Protein AF-A0A2V6ML72-F1 (afdb_monomer_lite)

Secondary structure (DSSP, 8-state):
-HHHHHHHHHHHH-TT-EEEETTTEEEEHHHHHHHHHHHHHHHHHHS-HHHHHHHHHHHHHHHHHHHHHHHHHHHHHHHHHHHHHHHHHHHHHHHHS-S-B-TTT--BTTT-TT--EEE-TTS-EEEGGGPPPPP-----------

Sequence (146 aa):
MLTTSLFFAFARFYPDLVIYFAYILPLKVKWIAWFSAAVLLLQIVVGSMQFRVAAICALANYLIFFGPAIIHDAHHRREVTTRRRRFEMQTREAEAEALHRCAICGATEVTDPNLEFRVARNGEEYCLPHLPKPQAAGTASSKSSG

Structure (mmCIF, N/CA/C/O backbone):
data_AF-A0A2V6ML72-F1
#
_entry.id   AF-A0A2V6ML72-F1
#
loop_
_atom_site.group_PDB
_atom_site.id
_atom_site.type_symbol
_atom_site.label_atom_id
_atom_site.label_alt_id
_atom_site.label_comp_id
_atom_site.label_asym_id
_atom_site.label_entity_id
_atom_site.label_seq_id
_atom_site.pdbx_PDB_ins_code
_atom_site.Cartn_x
_atom_site.Cartn_y
_atom_site.Cartn_z
_atom_site.occupancy
_atom_site.B_iso_or_equiv
_atom_site.auth_seq_id
_atom_site.auth_comp_id
_atom_site.auth_asym_id
_atom_site.auth_atom_id
_atom_site.pdbx_PDB_model_num
ATOM 1 N N . MET A 1 1 ? 11.702 7.419 -22.014 1.00 71.00 1 MET A N 1
ATOM 2 C CA . MET A 1 1 ? 11.537 7.300 -20.546 1.00 71.00 1 MET A CA 1
ATOM 3 C C . MET A 1 1 ? 10.473 8.239 -19.971 1.00 71.00 1 MET A C 1
ATOM 5 O O . MET A 1 1 ? 9.856 7.865 -18.984 1.00 71.00 1 MET A O 1
ATOM 9 N N . LEU A 1 2 ? 10.179 9.392 -20.596 1.00 75.00 2 LEU A N 1
ATOM 10 C CA . LEU A 1 2 ? 9.121 10.317 -20.140 1.00 75.00 2 LEU A CA 1
ATOM 11 C C . LEU A 1 2 ? 7.712 9.696 -20.121 1.00 75.00 2 LEU A C 1
ATOM 13 O O . LEU A 1 2 ? 6.960 9.864 -19.164 1.00 75.00 2 LEU A O 1
ATOM 17 N N . THR A 1 3 ? 7.366 8.919 -21.148 1.00 84.56 3 THR A N 1
ATOM 18 C CA . THR A 1 3 ? 6.077 8.211 -21.215 1.00 84.56 3 THR A CA 1
ATOM 19 C C . THR A 1 3 ? 5.924 7.211 -20.069 1.00 84.56 3 THR A C 1
ATOM 21 O O . THR A 1 3 ? 4.853 7.093 -19.488 1.00 84.56 3 THR A O 1
ATOM 24 N N . THR A 1 4 ? 7.013 6.538 -19.691 1.00 86.94 4 THR A N 1
ATOM 25 C CA . THR A 1 4 ? 7.050 5.578 -18.582 1.00 86.94 4 THR A CA 1
ATOM 26 C C . THR A 1 4 ? 6.843 6.269 -17.235 1.00 86.94 4 THR A C 1
ATOM 28 O O . THR A 1 4 ? 6.035 5.808 -16.434 1.00 86.94 4 THR A O 1
ATOM 31 N N . SER A 1 5 ? 7.504 7.409 -16.997 1.00 85.69 5 SER A N 1
ATOM 32 C CA . SER A 1 5 ? 7.280 8.202 -15.780 1.00 85.69 5 SER A CA 1
ATOM 33 C C . SER A 1 5 ? 5.853 8.750 -15.696 1.00 85.69 5 SER A C 1
ATOM 35 O O . SER A 1 5 ? 5.252 8.714 -14.625 1.00 85.69 5 SER A O 1
ATOM 37 N N . LEU A 1 6 ? 5.281 9.201 -16.819 1.00 88.12 6 LEU A N 1
ATOM 38 C CA . LEU A 1 6 ? 3.896 9.675 -16.863 1.00 88.12 6 LEU A CA 1
ATOM 39 C C . LEU A 1 6 ? 2.908 8.535 -16.593 1.00 88.12 6 LEU A C 1
ATOM 41 O O . LEU A 1 6 ? 1.965 8.699 -15.823 1.00 88.12 6 LEU A O 1
ATOM 45 N N . PHE A 1 7 ? 3.152 7.362 -17.178 1.00 91.25 7 PHE A N 1
ATOM 46 C CA . PHE A 1 7 ? 2.342 6.174 -16.942 1.00 91.25 7 PHE A CA 1
ATOM 47 C C . PHE A 1 7 ? 2.365 5.744 -15.469 1.00 91.25 7 PHE A C 1
ATOM 49 O O . PHE A 1 7 ? 1.310 5.475 -14.898 1.00 91.25 7 PHE A O 1
ATOM 56 N N . PHE A 1 8 ? 3.531 5.742 -14.815 1.00 90.81 8 PHE A N 1
ATOM 57 C CA . PHE A 1 8 ? 3.612 5.437 -13.382 1.00 90.81 8 PHE A CA 1
ATOM 58 C C . PHE A 1 8 ? 2.924 6.487 -12.504 1.00 90.81 8 PHE A C 1
ATOM 60 O O . PHE A 1 8 ? 2.338 6.133 -11.479 1.00 90.81 8 PHE A O 1
ATOM 67 N N . ALA A 1 9 ? 2.944 7.763 -12.898 1.00 88.81 9 ALA A N 1
ATOM 68 C CA . ALA A 1 9 ? 2.175 8.807 -12.220 1.00 88.81 9 ALA A CA 1
ATOM 69 C C . ALA A 1 9 ? 0.667 8.570 -12.367 1.00 88.81 9 ALA A C 1
ATOM 71 O O . ALA A 1 9 ? -0.061 8.569 -11.377 1.00 88.81 9 ALA A O 1
ATOM 72 N N . PHE A 1 10 ? 0.201 8.272 -13.578 1.00 90.31 10 PHE A N 1
ATOM 73 C CA . PHE A 1 10 ? -1.194 7.924 -13.829 1.00 90.31 10 PHE A CA 1
ATOM 74 C C . PHE A 1 10 ? -1.643 6.700 -13.016 1.00 90.31 10 PHE A C 1
ATOM 76 O O . PHE A 1 10 ? -2.671 6.743 -12.340 1.00 90.31 10 PHE A O 1
ATOM 83 N N . ALA A 1 11 ? -0.838 5.635 -13.011 1.00 91.62 11 ALA A N 1
ATOM 84 C CA . ALA A 1 11 ? -1.120 4.415 -12.261 1.00 91.62 11 ALA A CA 1
ATOM 85 C C . ALA A 1 11 ? -1.194 4.637 -10.745 1.00 91.62 11 ALA A C 1
ATOM 87 O O . ALA A 1 11 ? -1.890 3.901 -10.047 1.00 91.62 11 ALA A O 1
ATOM 88 N N . ARG A 1 12 ? -0.489 5.652 -10.234 1.00 86.75 12 ARG A N 1
ATOM 89 C CA . ARG A 1 12 ? -0.538 6.039 -8.824 1.00 86.75 12 ARG A CA 1
ATOM 90 C C . ARG A 1 12 ? -1.862 6.708 -8.454 1.00 86.75 12 ARG A C 1
ATOM 92 O O . ARG A 1 12 ? -2.375 6.421 -7.377 1.00 86.75 12 ARG A O 1
ATOM 99 N N . PHE A 1 13 ? -2.399 7.572 -9.314 1.00 89.19 13 PHE A N 1
ATOM 100 C CA . PHE A 1 13 ? -3.675 8.254 -9.065 1.00 89.19 13 PHE A CA 1
ATOM 101 C C . PHE A 1 13 ? -4.886 7.354 -9.317 1.00 89.19 13 PHE A C 1
ATOM 103 O O . PHE A 1 13 ? -5.855 7.414 -8.565 1.00 89.19 13 PHE A O 1
ATOM 110 N N . TYR A 1 14 ? -4.817 6.487 -10.330 1.00 92.06 14 TYR A N 1
ATOM 111 C CA . TYR A 1 14 ? -5.936 5.639 -10.751 1.00 92.06 14 TYR A CA 1
ATOM 112 C C . TYR A 1 14 ? -5.579 4.139 -10.737 1.00 92.06 14 TYR A C 1
ATOM 114 O O . TYR A 1 14 ? -5.682 3.468 -11.766 1.00 92.06 14 TYR A O 1
ATOM 122 N N . PRO A 1 15 ? -5.165 3.565 -9.589 1.00 90.44 15 PRO A N 1
ATOM 123 C CA . PRO A 1 15 ? -4.690 2.179 -9.521 1.00 90.44 15 PRO A CA 1
ATOM 124 C C . PRO A 1 15 ? -5.790 1.139 -9.779 1.00 90.44 15 PRO A C 1
ATOM 126 O O . PRO A 1 15 ? -5.505 0.050 -10.289 1.00 90.44 15 PRO A O 1
ATOM 129 N N . ASP A 1 16 ? -7.034 1.462 -9.422 1.00 92.44 16 ASP A N 1
ATOM 130 C CA . ASP A 1 16 ? -8.189 0.566 -9.536 1.00 92.44 16 ASP A CA 1
ATOM 131 C C . ASP A 1 16 ? -9.015 0.796 -10.809 1.00 92.44 16 ASP A C 1
ATOM 133 O O . ASP A 1 16 ? -10.001 0.092 -11.029 1.00 92.44 16 ASP A O 1
ATOM 137 N N . LEU A 1 17 ? -8.582 1.714 -11.683 1.00 93.25 17 LEU A N 1
ATOM 138 C CA . LEU A 1 17 ? -9.157 1.856 -13.017 1.00 93.25 17 LEU A CA 1
ATOM 139 C C . LEU A 1 17 ? -8.986 0.543 -13.791 1.00 93.25 17 LEU A C 1
ATOM 141 O O . LEU A 1 17 ? -7.899 -0.043 -13.813 1.00 93.25 17 LEU A O 1
ATOM 145 N N . VAL A 1 18 ? -10.066 0.086 -14.424 1.00 92.44 18 VAL A N 1
ATOM 146 C CA . VAL A 1 18 ? -10.095 -1.146 -15.217 1.00 92.44 18 VAL A CA 1
ATOM 147 C C . VAL A 1 18 ? -10.006 -0.789 -16.692 1.00 92.44 18 VAL A C 1
ATOM 149 O O . VAL A 1 18 ? -10.844 -0.057 -17.212 1.00 92.44 18 VAL A O 1
ATOM 152 N N . ILE A 1 19 ? -8.999 -1.336 -17.365 1.00 90.25 19 ILE A N 1
ATOM 153 C CA . ILE A 1 19 ? -8.846 -1.262 -18.814 1.00 90.25 19 ILE A CA 1
ATOM 154 C C . ILE A 1 19 ? -9.156 -2.649 -19.367 1.00 90.25 19 ILE A C 1
ATOM 156 O O . ILE A 1 19 ? -8.563 -3.643 -18.946 1.00 90.25 19 ILE A O 1
ATOM 160 N N . TYR A 1 20 ? -10.094 -2.721 -20.305 1.00 91.12 20 TYR A N 1
ATOM 161 C CA . TYR A 1 20 ? -10.418 -3.971 -20.979 1.00 91.12 20 TYR A CA 1
ATOM 162 C C . TYR A 1 20 ? -9.406 -4.226 -22.089 1.00 91.12 20 TYR A C 1
ATOM 164 O O . TYR A 1 20 ? -9.393 -3.538 -23.109 1.00 91.12 20 TYR A O 1
ATOM 172 N N . PHE A 1 21 ? -8.557 -5.230 -21.895 1.00 88.94 21 PHE A N 1
ATOM 173 C CA . PHE A 1 21 ? -7.677 -5.700 -22.949 1.00 88.94 21 PHE A CA 1
ATOM 174 C C . PHE A 1 21 ? -8.482 -6.528 -23.953 1.00 88.94 21 PHE A C 1
ATOM 176 O O . PHE A 1 21 ? -9.161 -7.488 -23.574 1.00 88.94 21 PHE A O 1
ATOM 183 N N . ALA A 1 22 ? -8.425 -6.124 -25.226 1.00 89.25 22 ALA A N 1
ATOM 184 C CA . ALA A 1 22 ? -9.154 -6.743 -26.335 1.00 89.25 22 ALA A CA 1
ATOM 185 C C . ALA A 1 22 ? -10.666 -6.914 -26.076 1.00 89.25 22 ALA A C 1
ATOM 187 O O . ALA A 1 22 ? -11.267 -7.862 -26.566 1.00 89.25 22 ALA A O 1
ATOM 188 N N . TYR A 1 23 ? -11.271 -6.028 -25.271 1.00 90.12 23 TYR A N 1
ATOM 189 C CA . TYR A 1 23 ? -12.670 -6.113 -24.815 1.00 90.12 23 TYR A CA 1
ATOM 190 C C . TYR A 1 23 ? -13.039 -7.384 -24.022 1.00 90.12 23 TYR A C 1
ATOM 192 O O . TYR A 1 23 ? -14.205 -7.575 -23.693 1.00 90.12 23 TYR A O 1
ATOM 200 N N . ILE A 1 24 ? -12.063 -8.229 -23.670 1.00 92.44 24 ILE A N 1
ATOM 201 C CA . ILE A 1 24 ? -12.292 -9.545 -23.051 1.00 92.44 24 ILE A CA 1
ATOM 202 C C . ILE A 1 24 ? -11.757 -9.583 -21.618 1.00 92.44 24 ILE A C 1
ATOM 204 O O . ILE A 1 24 ? -12.446 -10.051 -20.715 1.00 92.44 24 ILE A O 1
ATOM 208 N N . LEU A 1 25 ? -10.536 -9.088 -21.388 1.00 91.75 25 LEU A N 1
ATOM 209 C CA . LEU A 1 25 ? -9.852 -9.245 -20.104 1.00 91.75 25 LEU A CA 1
ATOM 210 C C . LEU A 1 25 ? -9.812 -7.916 -19.329 1.00 91.75 25 LEU A C 1
ATOM 212 O O . LEU A 1 25 ? -9.078 -7.008 -19.729 1.00 91.75 25 LEU A O 1
ATOM 216 N N . PRO A 1 26 ? -10.555 -7.774 -18.214 1.00 91.38 26 PRO A N 1
ATOM 217 C CA . PRO A 1 26 ? -10.480 -6.587 -17.371 1.00 91.38 26 PRO A CA 1
ATOM 218 C C . PRO A 1 26 ? -9.169 -6.579 -16.576 1.00 91.38 26 PRO A C 1
ATOM 220 O O . PRO A 1 26 ? -8.990 -7.341 -15.624 1.00 91.38 26 PRO A O 1
ATOM 223 N N . LEU A 1 27 ? -8.251 -5.684 -16.933 1.00 92.56 27 LEU A N 1
ATOM 224 C CA . LEU A 1 27 ? -6.984 -5.498 -16.233 1.00 92.56 27 LEU A CA 1
ATOM 225 C C . LEU A 1 27 ? -7.006 -4.191 -15.444 1.00 92.56 27 LEU A C 1
ATOM 227 O O . LEU A 1 27 ? -7.228 -3.115 -15.995 1.00 92.56 27 LEU A O 1
ATOM 231 N N . LYS A 1 28 ? -6.747 -4.273 -14.134 1.00 93.94 28 LYS A N 1
ATOM 232 C CA . LYS A 1 28 ? -6.558 -3.067 -13.315 1.00 93.94 28 LYS A CA 1
ATOM 233 C C . LYS A 1 28 ? -5.209 -2.431 -13.642 1.00 93.94 28 LYS A C 1
ATOM 235 O O . LYS A 1 28 ? -4.204 -3.143 -13.714 1.00 93.94 28 LYS A O 1
ATOM 240 N N . VAL A 1 29 ? -5.169 -1.105 -13.748 1.00 93.81 29 VAL A N 1
ATOM 241 C CA . VAL A 1 29 ? -3.951 -0.341 -14.074 1.00 93.81 29 VAL A CA 1
ATOM 242 C C . VAL A 1 29 ? -2.789 -0.678 -13.136 1.00 93.81 29 VAL A C 1
ATOM 244 O O . VAL A 1 29 ? -1.659 -0.808 -13.603 1.00 93.81 29 VAL A O 1
ATOM 247 N N . LYS A 1 30 ? -3.046 -0.924 -11.841 1.00 92.38 30 LYS A N 1
ATOM 248 C CA . LYS A 1 30 ? -1.994 -1.328 -10.891 1.00 92.38 30 LYS A CA 1
ATOM 249 C C . LYS A 1 30 ? -1.211 -2.571 -11.325 1.00 92.38 30 LYS A C 1
ATOM 251 O O . LYS A 1 30 ? -0.001 -2.607 -11.139 1.00 92.38 30 LYS A O 1
ATOM 256 N N . TRP A 1 31 ? -1.865 -3.568 -11.924 1.00 93.00 31 TRP A N 1
ATOM 257 C CA . TRP A 1 31 ? -1.195 -4.795 -12.372 1.00 93.00 31 TRP A CA 1
ATOM 258 C C . TRP A 1 31 ? -0.306 -4.538 -13.583 1.00 93.00 31 TRP A C 1
ATOM 260 O O . TRP A 1 31 ? 0.824 -5.018 -13.635 1.00 93.00 31 TRP A O 1
ATOM 270 N N . ILE A 1 32 ? -0.793 -3.723 -14.519 1.00 92.94 32 ILE A N 1
ATOM 271 C CA . ILE A 1 32 ? -0.035 -3.315 -15.704 1.00 92.94 32 ILE A CA 1
ATOM 272 C C . ILE A 1 32 ? 1.192 -2.505 -15.273 1.00 92.94 32 ILE A C 1
ATOM 274 O O . ILE A 1 32 ? 2.296 -2.761 -15.741 1.00 92.94 32 ILE A O 1
ATOM 278 N N . ALA A 1 33 ? 1.023 -1.587 -14.320 1.00 92.94 33 ALA A N 1
ATOM 279 C CA . ALA A 1 33 ? 2.119 -0.812 -13.755 1.00 92.94 33 ALA A CA 1
ATOM 280 C C . ALA A 1 33 ? 3.176 -1.696 -13.083 1.00 92.94 33 ALA A C 1
ATOM 282 O O . ALA A 1 33 ? 4.362 -1.523 -13.353 1.00 92.94 33 ALA A O 1
ATOM 283 N N . TRP A 1 34 ? 2.769 -2.679 -12.275 1.00 92.44 34 TRP A N 1
ATOM 284 C CA . TRP A 1 34 ? 3.700 -3.645 -11.686 1.00 92.44 34 TRP A CA 1
ATOM 285 C C . TRP A 1 34 ? 4.464 -4.444 -12.744 1.00 92.44 34 TRP A C 1
ATOM 287 O O . TRP A 1 34 ? 5.678 -4.598 -12.627 1.00 92.44 34 TRP A O 1
ATOM 297 N N . PHE A 1 35 ? 3.787 -4.896 -13.802 1.00 94.69 35 PHE A N 1
ATOM 298 C CA . PHE A 1 35 ? 4.434 -5.594 -14.911 1.00 94.69 35 PHE A CA 1
ATOM 299 C C . PHE A 1 35 ? 5.454 -4.702 -15.634 1.00 94.69 35 PHE A C 1
ATOM 301 O O . PHE A 1 35 ? 6.607 -5.092 -15.807 1.00 94.69 35 PHE A O 1
ATOM 308 N N . SER A 1 36 ? 5.074 -3.473 -15.998 1.00 92.38 36 SER A N 1
ATOM 309 C CA . SER A 1 36 ? 5.985 -2.515 -16.635 1.00 92.38 36 SER A CA 1
ATOM 310 C C . SER A 1 36 ? 7.175 -2.162 -15.743 1.00 92.38 36 SER A C 1
ATOM 312 O O . SER A 1 36 ? 8.295 -2.051 -16.239 1.00 92.38 36 SER A O 1
ATOM 314 N N . ALA A 1 37 ? 6.959 -2.018 -14.432 1.00 91.62 37 ALA A N 1
ATOM 315 C CA . ALA A 1 37 ? 8.026 -1.785 -13.465 1.00 91.62 37 ALA A CA 1
ATOM 316 C C . ALA A 1 37 ? 8.989 -2.978 -13.388 1.00 91.62 37 ALA A C 1
ATOM 318 O O . ALA A 1 37 ? 10.199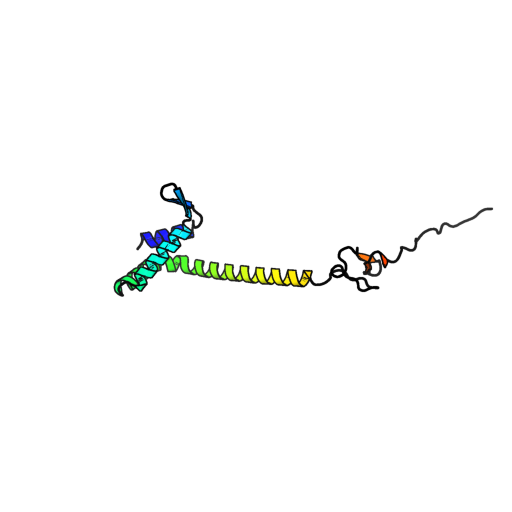 -2.773 -13.391 1.00 91.62 37 ALA A O 1
ATOM 319 N N . ALA A 1 38 ? 8.475 -4.212 -13.386 1.00 94.38 38 ALA A N 1
ATOM 320 C CA . ALA A 1 38 ? 9.299 -5.418 -13.383 1.00 94.38 38 ALA A CA 1
ATOM 321 C C . ALA A 1 38 ? 10.159 -5.534 -14.652 1.00 94.38 38 ALA A C 1
ATOM 323 O O . ALA A 1 38 ? 11.360 -5.784 -14.559 1.00 94.38 38 ALA A O 1
ATOM 324 N N . VAL A 1 39 ? 9.576 -5.283 -15.831 1.00 92.88 39 VAL A N 1
ATOM 325 C CA . VAL A 1 39 ? 10.316 -5.272 -17.105 1.00 92.88 39 VAL A CA 1
ATOM 326 C C . VAL A 1 39 ? 11.388 -4.182 -17.108 1.00 92.88 39 VAL A C 1
ATOM 328 O O . VAL A 1 39 ? 12.526 -4.449 -17.488 1.00 92.88 39 VAL A O 1
ATOM 331 N N . LEU A 1 40 ? 11.059 -2.970 -16.648 1.00 90.81 40 LEU A N 1
ATOM 332 C CA . LEU A 1 40 ? 12.023 -1.872 -16.540 1.00 90.81 40 LEU A CA 1
ATOM 333 C C . LEU A 1 40 ? 13.187 -2.239 -15.610 1.00 90.81 40 LEU A C 1
ATOM 335 O O . LEU A 1 40 ? 14.344 -2.006 -15.950 1.00 90.81 40 LEU A O 1
ATOM 339 N N . LEU A 1 41 ? 12.890 -2.836 -14.456 1.00 91.62 41 LEU A N 1
ATOM 340 C CA . LEU A 1 41 ? 13.896 -3.252 -13.484 1.00 91.62 41 LEU A CA 1
ATOM 341 C C . LEU A 1 41 ? 14.802 -4.343 -14.068 1.00 91.62 41 LEU A C 1
ATOM 343 O O . LEU A 1 41 ? 16.020 -4.246 -13.946 1.00 91.62 41 LEU A O 1
ATOM 347 N N . LEU A 1 42 ? 14.237 -5.316 -14.788 1.00 93.50 42 LEU A N 1
ATOM 348 C CA . LEU A 1 42 ? 15.010 -6.328 -15.508 1.00 93.50 42 LEU A CA 1
ATOM 349 C C . LEU A 1 42 ? 15.931 -5.687 -16.554 1.00 93.50 42 LEU A C 1
ATOM 351 O O . LEU A 1 42 ? 17.110 -6.028 -16.610 1.00 93.50 42 LEU A O 1
ATOM 355 N N . GLN A 1 43 ? 15.441 -4.720 -17.335 1.00 90.44 43 GLN A N 1
ATOM 356 C CA . GLN A 1 43 ? 16.274 -3.999 -18.303 1.00 90.44 43 GLN A CA 1
ATOM 357 C C . GLN A 1 43 ? 17.399 -3.205 -17.636 1.00 90.44 43 GLN A C 1
ATOM 359 O O . GLN A 1 43 ? 18.499 -3.144 -18.176 1.00 90.44 43 GLN A O 1
ATOM 364 N N . ILE A 1 44 ? 17.165 -2.623 -16.459 1.00 90.69 44 ILE A N 1
ATOM 365 C CA . ILE A 1 44 ? 18.218 -1.961 -15.680 1.00 90.69 44 ILE A CA 1
ATOM 366 C C . ILE A 1 44 ? 19.248 -2.999 -15.208 1.00 90.69 44 ILE A C 1
ATOM 368 O O . ILE A 1 44 ? 20.448 -2.778 -15.346 1.00 90.69 44 ILE A O 1
ATOM 372 N N . VAL A 1 45 ? 18.816 -4.155 -14.703 1.00 92.00 45 VAL A N 1
ATOM 373 C CA . VAL A 1 45 ? 19.725 -5.198 -14.198 1.00 92.00 45 VAL A CA 1
ATOM 374 C C . VAL A 1 45 ? 20.554 -5.833 -15.318 1.00 92.00 45 VAL A C 1
ATOM 376 O O . VAL A 1 45 ? 21.759 -6.001 -15.154 1.00 92.00 45 VAL A O 1
ATOM 379 N N . VAL A 1 46 ? 19.959 -6.147 -16.467 1.00 94.12 46 VAL A N 1
ATOM 380 C CA . VAL A 1 46 ? 20.657 -6.801 -17.593 1.00 94.12 46 VAL A CA 1
ATOM 381 C C . VAL A 1 46 ? 21.380 -5.788 -18.493 1.00 94.12 46 VAL A C 1
ATOM 383 O O . VAL A 1 46 ? 22.363 -6.126 -19.146 1.00 94.12 46 VAL A O 1
ATOM 386 N N . GLY A 1 47 ? 20.918 -4.538 -18.527 1.00 88.62 47 GLY A N 1
ATOM 387 C CA . GLY A 1 47 ? 21.421 -3.501 -19.422 1.00 88.62 47 GLY A CA 1
ATOM 388 C C . GLY A 1 47 ? 22.824 -2.988 -19.090 1.00 88.62 47 GLY A C 1
ATOM 389 O O . GLY A 1 47 ? 23.371 -3.210 -18.006 1.00 88.62 47 GLY A O 1
ATOM 390 N N . SER A 1 48 ? 23.393 -2.247 -20.044 1.00 92.19 48 SER A N 1
ATOM 391 C CA . SER A 1 48 ? 24.704 -1.605 -19.918 1.00 92.19 48 SER A CA 1
ATOM 392 C C . SER A 1 48 ? 24.721 -0.509 -18.847 1.00 92.19 48 SER A C 1
ATOM 394 O O . SER A 1 48 ? 23.690 0.070 -18.497 1.00 92.19 48 SER A O 1
ATOM 396 N N . MET A 1 49 ? 25.912 -0.171 -18.343 1.00 90.81 49 MET A N 1
ATOM 397 C CA . MET A 1 49 ? 26.084 0.864 -17.314 1.00 90.81 49 MET A CA 1
ATOM 398 C C . MET A 1 49 ? 25.503 2.221 -17.750 1.00 90.81 49 MET A C 1
ATOM 400 O O . MET A 1 49 ? 24.872 2.914 -16.956 1.00 90.81 49 MET A O 1
ATOM 404 N N . GLN A 1 50 ? 25.650 2.572 -19.030 1.00 92.44 50 GLN A N 1
ATOM 405 C CA . GLN A 1 50 ? 25.103 3.797 -19.615 1.00 92.44 50 GLN A CA 1
ATOM 406 C C . GLN A 1 50 ? 23.573 3.800 -19.571 1.00 92.44 50 GLN A C 1
ATOM 408 O O . GLN A 1 50 ? 22.966 4.794 -19.172 1.00 92.44 50 GLN A O 1
ATOM 413 N N . PHE A 1 51 ? 22.946 2.675 -19.930 1.00 89.25 51 PHE A N 1
ATOM 414 C CA . PHE A 1 51 ? 21.493 2.538 -19.882 1.00 89.25 51 PHE A CA 1
ATOM 415 C C . PHE A 1 51 ? 20.967 2.655 -18.449 1.00 89.25 51 PHE A C 1
ATOM 417 O O . PHE A 1 51 ? 19.982 3.352 -18.216 1.00 89.25 51 PHE A O 1
ATOM 424 N N . ARG A 1 52 ? 21.653 2.041 -17.477 1.00 90.94 52 ARG A N 1
ATOM 425 C CA . ARG A 1 52 ? 21.293 2.124 -16.052 1.00 90.94 52 ARG A CA 1
ATOM 426 C C . ARG A 1 52 ? 21.259 3.563 -15.557 1.00 90.94 52 ARG A C 1
ATOM 428 O O . ARG A 1 52 ? 20.253 3.990 -14.996 1.00 90.94 52 ARG A O 1
ATOM 435 N N . VAL A 1 53 ? 22.336 4.314 -15.789 1.00 90.19 53 VAL A N 1
ATOM 436 C CA . VAL A 1 53 ? 22.436 5.712 -15.343 1.00 90.19 53 VAL A CA 1
ATOM 437 C C . VAL A 1 53 ? 21.380 6.572 -16.039 1.00 90.19 53 VAL A C 1
ATOM 439 O O . VAL A 1 53 ? 20.664 7.313 -15.370 1.00 90.19 53 VAL A O 1
ATOM 442 N N . ALA A 1 54 ? 21.200 6.416 -17.354 1.00 90.19 54 ALA A N 1
ATOM 443 C CA . ALA A 1 54 ? 20.180 7.151 -18.100 1.00 90.19 54 ALA A CA 1
ATOM 444 C C . ALA A 1 54 ? 18.752 6.845 -17.609 1.00 90.19 54 ALA A C 1
ATOM 446 O O . ALA A 1 54 ? 17.940 7.760 -17.456 1.00 90.19 54 ALA A O 1
ATOM 447 N N . ALA A 1 55 ? 18.446 5.575 -17.327 1.00 87.94 55 ALA A N 1
ATOM 448 C CA . ALA A 1 55 ? 17.149 5.155 -16.807 1.00 87.94 55 ALA A CA 1
ATOM 449 C C . ALA A 1 55 ? 16.882 5.739 -15.414 1.00 87.94 55 ALA A C 1
ATOM 451 O O . ALA A 1 55 ? 15.802 6.282 -15.184 1.00 87.94 55 ALA A O 1
ATOM 452 N N . ILE A 1 56 ? 17.869 5.693 -14.511 1.00 87.12 56 ILE A N 1
ATOM 453 C CA . ILE A 1 56 ? 17.759 6.264 -13.162 1.00 87.12 56 ILE A CA 1
ATOM 454 C C . ILE A 1 56 ? 17.564 7.781 -13.233 1.00 87.12 56 ILE A C 1
ATOM 456 O O . ILE A 1 56 ? 16.628 8.294 -12.624 1.00 87.12 56 ILE A O 1
ATOM 460 N N . CYS A 1 57 ? 18.378 8.499 -14.013 1.00 89.19 57 CYS A N 1
ATOM 461 C CA . CYS A 1 57 ? 18.242 9.947 -14.191 1.00 89.19 57 CYS A CA 1
ATOM 462 C C . CYS A 1 57 ? 16.872 10.332 -14.763 1.00 89.19 57 CYS A C 1
ATOM 464 O O . CYS A 1 57 ? 16.258 11.295 -14.309 1.00 89.19 57 CYS A O 1
ATOM 466 N N . ALA A 1 58 ? 16.352 9.570 -15.726 1.00 87.25 58 ALA A N 1
ATOM 467 C CA . ALA A 1 58 ? 15.034 9.838 -16.285 1.00 87.25 58 ALA A CA 1
ATOM 468 C C . ALA A 1 58 ? 13.900 9.557 -15.282 1.00 87.25 58 ALA A C 1
ATOM 470 O O . ALA A 1 58 ? 12.933 10.320 -15.225 1.00 87.25 58 ALA A O 1
ATOM 471 N N . LEU A 1 59 ? 14.022 8.496 -14.473 1.00 87.06 59 LEU A N 1
ATOM 472 C CA . LEU A 1 59 ? 13.046 8.150 -13.436 1.00 87.06 59 LEU A CA 1
ATOM 473 C C . LEU A 1 59 ? 13.157 9.043 -12.190 1.00 87.06 59 LEU A C 1
ATOM 475 O O . LEU A 1 59 ? 12.209 9.108 -11.409 1.00 87.06 59 LEU A O 1
ATOM 479 N N . ALA A 1 60 ? 14.270 9.760 -12.011 1.00 87.19 60 ALA A N 1
ATOM 480 C CA . ALA A 1 60 ? 14.495 10.645 -10.870 1.00 87.19 60 ALA A CA 1
ATOM 481 C C . ALA A 1 60 ? 13.392 11.704 -10.733 1.00 87.19 60 ALA A C 1
ATOM 483 O O . ALA A 1 60 ? 12.918 11.937 -9.628 1.00 87.19 60 ALA A O 1
ATOM 484 N N . ASN A 1 61 ? 12.901 12.264 -11.846 1.00 85.44 61 ASN A N 1
ATOM 485 C CA . ASN A 1 61 ? 11.782 13.217 -11.835 1.00 85.44 61 ASN A CA 1
ATOM 486 C C . ASN A 1 61 ? 10.525 12.638 -11.164 1.00 85.44 61 ASN A C 1
ATOM 488 O O . ASN A 1 61 ? 9.850 13.313 -10.392 1.00 85.44 61 ASN A O 1
ATOM 492 N N . TYR A 1 62 ? 10.230 11.364 -11.430 1.00 85.94 62 TYR A N 1
ATOM 493 C CA . TYR A 1 62 ? 9.111 10.661 -10.811 1.00 85.94 62 TYR A CA 1
ATOM 494 C C . TYR A 1 62 ? 9.398 10.334 -9.339 1.00 85.94 62 TYR A C 1
ATOM 496 O O . TYR A 1 62 ? 8.553 10.562 -8.473 1.00 85.94 62 TYR A O 1
ATOM 504 N N . LEU A 1 63 ? 10.599 9.829 -9.044 1.00 86.81 63 LEU A N 1
ATOM 505 C CA . LEU A 1 63 ? 10.992 9.412 -7.697 1.00 86.81 63 LEU A CA 1
ATOM 506 C C . LEU A 1 63 ? 11.081 10.583 -6.711 1.00 86.81 63 LEU A C 1
ATOM 508 O O . LEU A 1 63 ? 10.694 10.418 -5.561 1.00 86.81 63 LEU A O 1
ATOM 512 N N . ILE A 1 64 ? 11.538 11.759 -7.144 1.00 87.12 64 ILE A N 1
ATOM 513 C CA . ILE A 1 64 ? 11.625 12.949 -6.285 1.00 87.12 64 ILE A CA 1
ATOM 514 C C . ILE A 1 64 ? 10.226 13.408 -5.856 1.00 87.12 64 ILE A C 1
ATOM 516 O O . ILE A 1 64 ? 10.018 13.721 -4.687 1.00 87.12 64 ILE A O 1
ATOM 520 N N . PHE A 1 65 ? 9.257 13.411 -6.775 1.00 85.06 65 PHE A N 1
ATOM 521 C CA . PHE A 1 65 ? 7.906 13.889 -6.483 1.00 85.06 65 PHE A CA 1
ATOM 522 C C . PHE A 1 65 ? 7.060 12.854 -5.727 1.00 85.06 65 PHE A C 1
ATOM 524 O O . PHE A 1 65 ? 6.413 13.175 -4.733 1.00 85.06 65 PHE A O 1
ATOM 531 N N . PHE A 1 66 ? 7.065 11.595 -6.174 1.00 84.00 66 PHE A N 1
ATOM 532 C CA . PHE A 1 66 ? 6.187 10.557 -5.622 1.00 84.00 66 PHE A CA 1
ATOM 533 C C . PHE A 1 66 ? 6.853 9.687 -4.550 1.00 84.00 66 PHE A C 1
ATOM 535 O O . PHE A 1 66 ? 6.149 9.050 -3.767 1.00 84.00 66 PHE A O 1
ATOM 542 N N . GLY A 1 67 ? 8.185 9.658 -4.474 1.00 84.44 67 GLY A N 1
ATOM 543 C CA . GLY A 1 67 ? 8.935 8.830 -3.525 1.00 84.44 67 GLY A CA 1
ATOM 544 C C . GLY A 1 67 ? 8.591 9.102 -2.057 1.00 84.44 67 GLY A C 1
ATOM 545 O O . GLY A 1 67 ? 8.215 8.153 -1.364 1.00 84.44 67 GLY A O 1
ATOM 546 N N . PRO A 1 68 ? 8.633 10.361 -1.573 1.00 85.62 68 PRO A N 1
ATOM 547 C CA . PRO A 1 68 ?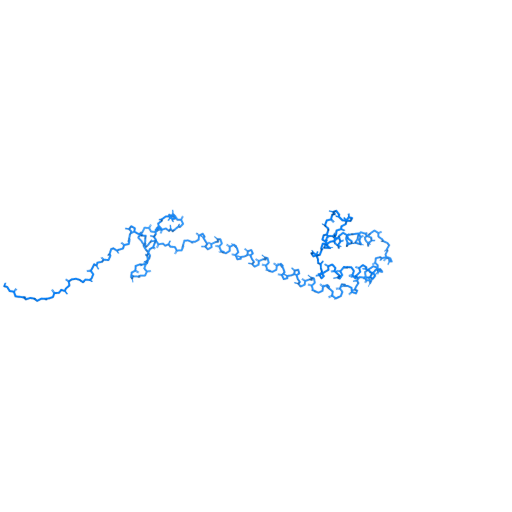 8.294 10.675 -0.183 1.00 85.62 68 PRO A CA 1
ATOM 548 C C . PRO A 1 68 ? 6.871 10.242 0.190 1.00 85.62 68 PRO A C 1
ATOM 550 O O . PRO A 1 68 ? 6.660 9.642 1.243 1.00 85.62 68 PRO A O 1
ATOM 553 N N . ALA A 1 69 ? 5.906 10.467 -0.706 1.00 84.06 69 ALA A N 1
ATOM 554 C CA . ALA A 1 69 ? 4.514 10.073 -0.502 1.00 84.06 69 ALA A CA 1
ATOM 555 C C . ALA A 1 69 ? 4.340 8.544 -0.449 1.00 84.06 69 ALA A C 1
ATOM 557 O O . ALA A 1 69 ? 3.601 8.035 0.390 1.00 84.06 69 ALA A O 1
ATOM 558 N N . ILE A 1 70 ? 5.046 7.792 -1.303 1.00 83.06 70 ILE A N 1
ATOM 559 C CA . ILE A 1 70 ? 5.020 6.321 -1.287 1.00 83.06 70 ILE A CA 1
ATOM 560 C C . ILE A 1 70 ? 5.571 5.781 0.038 1.00 83.06 70 ILE A C 1
ATOM 562 O O . ILE A 1 70 ? 4.977 4.871 0.618 1.00 83.06 70 ILE A O 1
ATOM 566 N N . ILE A 1 71 ? 6.683 6.341 0.525 1.00 83.75 71 ILE A N 1
ATOM 567 C CA . ILE A 1 71 ? 7.314 5.917 1.783 1.00 83.75 71 ILE A CA 1
ATOM 568 C C . ILE A 1 71 ? 6.408 6.243 2.972 1.00 83.75 71 ILE A C 1
ATOM 570 O O . ILE A 1 71 ? 6.183 5.379 3.821 1.00 83.75 71 ILE A O 1
ATOM 574 N N . HIS A 1 72 ? 5.850 7.455 3.013 1.00 83.94 72 HIS A N 1
ATOM 575 C CA . HIS A 1 72 ? 4.928 7.869 4.065 1.00 83.94 72 HIS A CA 1
ATOM 576 C C . HIS A 1 72 ? 3.685 6.971 4.110 1.00 83.94 72 HIS A C 1
ATOM 578 O O . HIS A 1 72 ? 3.339 6.451 5.169 1.00 83.94 72 HIS A O 1
ATOM 584 N N . ASP A 1 73 ? 3.060 6.703 2.962 1.00 84.62 73 ASP A N 1
ATOM 585 C CA . ASP A 1 73 ? 1.906 5.804 2.879 1.00 84.62 73 ASP A CA 1
ATOM 586 C C . ASP A 1 73 ? 2.244 4.378 3.311 1.00 84.62 73 ASP A C 1
ATOM 588 O O . ASP A 1 73 ? 1.447 3.731 3.990 1.00 84.62 73 ASP A O 1
ATOM 592 N N . ALA A 1 74 ? 3.412 3.863 2.921 1.00 83.31 74 ALA A N 1
ATOM 593 C CA . ALA A 1 74 ? 3.858 2.537 3.331 1.00 83.31 74 ALA A CA 1
ATOM 594 C C . ALA A 1 74 ? 4.065 2.465 4.852 1.00 83.31 74 ALA A C 1
ATOM 596 O O . ALA A 1 74 ? 3.621 1.505 5.488 1.00 83.31 74 ALA A O 1
ATOM 597 N N . HIS A 1 75 ? 4.679 3.495 5.442 1.00 85.06 75 HIS A N 1
ATOM 598 C CA . HIS A 1 75 ? 4.873 3.594 6.886 1.00 85.06 75 HIS A CA 1
ATOM 599 C C . HIS A 1 75 ? 3.535 3.695 7.625 1.00 85.06 75 HIS A C 1
ATOM 601 O O . HIS A 1 75 ? 3.278 2.921 8.546 1.00 85.06 75 HIS A O 1
ATOM 607 N N . HIS A 1 76 ? 2.646 4.580 7.173 1.00 83.75 76 HIS A N 1
ATOM 608 C CA . HIS A 1 76 ? 1.328 4.770 7.765 1.00 83.75 76 HIS A CA 1
ATOM 609 C C . HIS A 1 76 ? 0.481 3.492 7.688 1.00 83.75 76 HIS A C 1
ATOM 611 O O . HIS A 1 76 ? -0.100 3.067 8.683 1.00 83.75 76 HIS A O 1
ATOM 617 N N . ARG A 1 77 ? 0.474 2.796 6.543 1.00 82.38 77 ARG A N 1
ATOM 618 C CA . ARG A 1 77 ? -0.198 1.491 6.403 1.00 82.38 77 ARG A CA 1
ATOM 619 C C . ARG A 1 77 ? 0.368 0.453 7.372 1.00 82.38 77 ARG A C 1
ATOM 621 O O . ARG A 1 77 ? -0.395 -0.304 7.974 1.00 82.38 77 ARG A O 1
ATOM 628 N N . ARG A 1 78 ? 1.691 0.408 7.549 1.00 82.12 78 ARG A N 1
ATOM 629 C CA . ARG A 1 78 ? 2.334 -0.496 8.513 1.00 82.12 78 ARG A CA 1
ATOM 630 C C . ARG A 1 78 ? 1.915 -0.173 9.946 1.00 82.12 78 ARG A C 1
ATOM 632 O O . ARG A 1 78 ? 1.591 -1.082 10.697 1.00 82.12 78 ARG A O 1
ATOM 639 N N . GLU A 1 79 ? 1.866 1.101 10.306 1.00 88.06 79 GLU A N 1
ATOM 640 C CA . GLU A 1 79 ? 1.446 1.544 11.633 1.00 88.06 79 GLU A CA 1
ATOM 641 C C . GLU A 1 79 ? -0.037 1.254 11.911 1.00 88.06 79 GLU A C 1
ATOM 643 O O . GLU A 1 79 ? -0.390 0.746 12.973 1.00 88.06 79 GLU A O 1
ATOM 648 N N . VAL A 1 80 ? -0.922 1.506 10.948 1.00 87.75 80 VAL A N 1
ATOM 649 C CA . VAL A 1 80 ? -2.353 1.202 11.092 1.00 87.75 80 VAL A CA 1
ATOM 650 C C . VAL A 1 80 ? -2.576 -0.304 11.234 1.00 87.75 80 VAL A C 1
ATOM 652 O O . VAL A 1 80 ? -3.344 -0.741 12.091 1.00 87.75 80 VAL A O 1
ATOM 655 N N . THR A 1 81 ? -1.880 -1.121 10.438 1.00 88.06 81 THR A N 1
ATOM 656 C CA . THR A 1 81 ? -1.997 -2.586 10.522 1.00 88.06 81 THR A CA 1
ATOM 657 C C . THR A 1 81 ? -1.443 -3.149 11.831 1.00 88.06 81 THR A C 1
ATOM 659 O O . THR A 1 81 ? -2.053 -4.057 12.394 1.00 88.06 81 THR A O 1
ATOM 662 N N . THR A 1 82 ? -0.340 -2.612 12.363 1.00 89.12 82 THR A N 1
ATOM 663 C CA . THR A 1 82 ? 0.191 -3.043 13.668 1.00 89.12 82 THR A CA 1
ATOM 664 C C . THR A 1 82 ? -0.718 -2.620 14.818 1.00 89.12 82 THR A C 1
ATOM 666 O O . THR A 1 82 ? -0.986 -3.435 15.700 1.00 89.12 82 THR A O 1
ATOM 669 N N . ARG A 1 83 ? -1.260 -1.394 14.788 1.00 87.38 83 ARG A N 1
ATOM 670 C CA . ARG A 1 83 ? -2.244 -0.916 15.773 1.00 87.38 83 ARG A CA 1
ATOM 671 C C . ARG A 1 83 ? -3.510 -1.767 15.759 1.00 87.38 83 ARG A C 1
ATOM 673 O O . ARG A 1 83 ? -3.963 -2.180 16.821 1.00 87.38 83 ARG A O 1
ATOM 680 N N . ARG A 1 84 ? -4.030 -2.094 14.572 1.00 88.31 84 ARG A N 1
ATOM 681 C CA . ARG A 1 84 ? -5.198 -2.969 14.420 1.00 88.31 84 ARG A CA 1
ATOM 682 C C . ARG A 1 84 ? -4.950 -4.359 15.004 1.00 88.31 84 ARG A C 1
ATOM 684 O O . ARG A 1 84 ? -5.769 -4.830 15.777 1.00 88.31 84 ARG A O 1
ATOM 691 N N . ARG A 1 85 ? -3.803 -4.978 14.704 1.00 87.94 85 ARG A N 1
ATOM 692 C CA . ARG A 1 85 ? -3.431 -6.279 15.290 1.00 87.94 85 ARG A CA 1
ATOM 693 C C . ARG A 1 85 ? -3.323 -6.217 16.810 1.00 87.94 85 ARG A C 1
ATOM 695 O O . ARG A 1 85 ? -3.763 -7.139 17.482 1.00 87.94 85 ARG A O 1
ATOM 702 N N . ARG A 1 86 ? -2.745 -5.141 17.354 1.00 88.50 86 ARG A N 1
ATOM 703 C CA . ARG A 1 86 ? -2.645 -4.955 18.807 1.00 88.50 86 ARG A CA 1
ATOM 704 C C . ARG A 1 86 ? -4.026 -4.829 19.446 1.00 88.50 86 ARG A C 1
ATOM 706 O O . ARG A 1 86 ? -4.254 -5.452 20.471 1.00 88.50 86 ARG A O 1
ATOM 713 N N . PHE A 1 87 ? -4.926 -4.069 18.828 1.00 88.19 87 PHE A N 1
ATOM 714 C CA . PHE A 1 87 ? -6.302 -3.940 19.296 1.00 88.19 87 PHE A CA 1
ATOM 715 C C . PHE A 1 87 ? -7.044 -5.280 19.237 1.00 88.19 87 PHE A C 1
ATOM 717 O O . PHE A 1 87 ? -7.598 -5.697 20.240 1.00 88.19 87 PHE A O 1
ATOM 724 N N . GLU A 1 88 ? -6.969 -6.006 18.117 1.00 88.44 88 GLU A N 1
ATOM 725 C CA . GLU A 1 88 ? -7.589 -7.333 17.976 1.00 88.44 88 GLU A CA 1
ATOM 726 C C . GLU A 1 88 ? -7.075 -8.333 19.029 1.00 88.44 88 GLU A C 1
ATOM 728 O O . GLU A 1 88 ? -7.858 -9.112 19.563 1.00 88.44 88 GLU A O 1
ATOM 733 N N . MET A 1 89 ? -5.781 -8.299 19.370 1.00 85.75 89 MET A N 1
ATOM 734 C CA . MET A 1 89 ? -5.223 -9.125 20.450 1.00 85.75 89 MET A CA 1
ATOM 735 C C . MET A 1 89 ? -5.740 -8.694 21.829 1.00 85.75 89 MET A C 1
ATOM 737 O O . MET A 1 89 ? -6.183 -9.541 22.594 1.00 85.75 89 MET A O 1
ATOM 741 N N . GLN A 1 90 ? -5.742 -7.391 22.124 1.00 86.12 90 GLN A N 1
ATOM 742 C CA . GLN A 1 90 ? -6.224 -6.859 23.404 1.00 86.12 90 GLN A CA 1
ATOM 743 C C . GLN A 1 90 ? -7.717 -7.121 23.623 1.00 86.12 90 GLN A C 1
ATOM 745 O O . GLN A 1 90 ? -8.114 -7.472 24.726 1.00 86.12 90 GLN A O 1
ATOM 750 N N . THR A 1 91 ? -8.548 -6.985 22.587 1.00 83.44 91 THR A N 1
ATOM 751 C CA . THR A 1 91 ? -9.978 -7.307 22.672 1.00 83.44 91 THR A CA 1
ATOM 752 C C . THR A 1 91 ? -10.190 -8.793 22.934 1.00 83.44 91 THR A C 1
ATOM 754 O O . THR A 1 91 ? -11.009 -9.135 23.772 1.00 83.44 91 THR A O 1
ATOM 757 N N . ARG A 1 92 ? -9.419 -9.677 22.287 1.00 81.75 92 ARG A N 1
ATOM 758 C CA . ARG A 1 92 ? -9.500 -11.127 22.527 1.00 81.75 92 ARG A CA 1
ATOM 759 C C . ARG A 1 92 ? -9.073 -11.527 23.936 1.00 81.75 92 ARG A C 1
ATOM 761 O O . ARG A 1 92 ? -9.662 -12.434 24.508 1.00 81.75 92 ARG A O 1
ATOM 768 N N . GLU A 1 93 ? -8.044 -10.880 24.476 1.00 79.62 93 GLU A N 1
ATOM 769 C CA . GLU A 1 93 ? -7.623 -11.082 25.866 1.00 79.62 93 GLU A CA 1
ATOM 770 C C . GLU A 1 93 ? -8.687 -10.570 26.846 1.00 79.62 93 GLU A C 1
ATOM 772 O O . GLU A 1 93 ? -9.010 -11.270 27.799 1.00 79.62 93 GLU A O 1
ATOM 777 N N . ALA A 1 94 ? -9.288 -9.406 26.579 1.00 75.25 94 ALA A N 1
ATOM 778 C CA . ALA A 1 94 ? -10.367 -8.852 27.396 1.00 75.25 94 ALA A CA 1
ATOM 779 C C . ALA A 1 94 ? -11.664 -9.680 27.327 1.00 75.25 94 ALA A C 1
ATOM 781 O O . ALA A 1 94 ? -12.335 -9.823 28.336 1.00 75.25 94 ALA A O 1
ATOM 782 N N . GLU A 1 95 ? -12.008 -10.257 26.170 1.00 71.50 95 GLU A N 1
ATOM 783 C CA . GLU A 1 95 ? -13.131 -11.202 26.032 1.00 71.50 95 GLU A CA 1
ATOM 784 C C . GLU A 1 95 ? -12.898 -12.514 26.797 1.00 71.50 95 GLU A C 1
ATOM 786 O O . GLU A 1 95 ? -13.855 -13.200 27.148 1.00 71.50 95 GLU A O 1
ATOM 791 N N . ALA A 1 96 ? -11.639 -12.892 27.035 1.00 71.25 96 ALA A N 1
ATOM 792 C CA . ALA A 1 96 ? -11.305 -14.069 27.831 1.00 71.25 96 ALA A CA 1
ATOM 793 C C . ALA A 1 96 ? -11.372 -13.799 29.345 1.00 71.25 96 ALA A C 1
ATOM 795 O O . ALA A 1 96 ? -11.470 -14.747 30.128 1.00 71.25 96 ALA A O 1
ATOM 796 N N . GLU A 1 97 ? -11.306 -12.534 29.765 1.00 79.25 97 GLU A N 1
ATOM 797 C CA . GLU A 1 97 ? -11.498 -12.145 31.156 1.00 79.25 97 GLU A CA 1
ATOM 798 C C . GLU A 1 97 ? -12.995 -12.077 31.465 1.00 79.25 97 GLU A C 1
ATOM 800 O O . GLU A 1 97 ? -13.769 -11.424 30.770 1.00 79.25 97 GLU A O 1
ATOM 805 N N . ALA A 1 98 ? -13.408 -12.780 32.517 1.00 81.75 98 ALA A N 1
ATOM 806 C CA . ALA A 1 98 ? -14.783 -12.734 32.980 1.00 81.75 98 ALA A CA 1
ATOM 807 C C . ALA A 1 98 ? -15.125 -11.343 33.536 1.00 81.75 98 ALA A C 1
ATOM 809 O O . ALA A 1 98 ? -14.561 -10.912 34.543 1.00 81.75 98 ALA A O 1
ATOM 810 N N . LEU A 1 99 ? -16.075 -10.673 32.898 1.00 84.56 99 LEU A N 1
ATOM 811 C CA . LEU A 1 99 ? -16.704 -9.430 33.311 1.00 84.56 99 LEU A CA 1
ATOM 812 C C . LEU A 1 99 ? -17.628 -9.625 34.520 1.00 84.56 99 LEU A C 1
ATOM 814 O O . LEU A 1 99 ? -17.699 -8.737 35.367 1.00 84.56 99 LEU A O 1
ATOM 818 N N . HIS A 1 100 ? -18.316 -10.768 34.611 1.00 89.06 100 HIS A N 1
ATOM 819 C CA . HIS A 1 100 ? -19.249 -11.071 35.689 1.00 89.06 100 HIS A CA 1
ATOM 820 C C . HIS A 1 100 ? -18.708 -12.135 36.630 1.00 89.06 100 HIS A C 1
ATOM 822 O O . HIS A 1 100 ? -18.165 -13.166 36.232 1.00 89.06 100 HIS A O 1
ATOM 828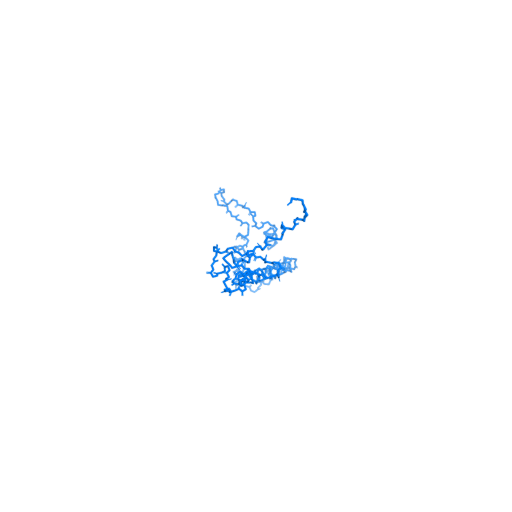 N N . ARG A 1 101 ? -18.897 -11.911 37.931 1.00 90.50 101 ARG A N 1
ATOM 829 C CA . ARG A 1 101 ? -18.475 -12.881 38.945 1.00 90.50 101 ARG A CA 1
ATOM 830 C C . ARG A 1 101 ? -19.407 -12.878 40.138 1.00 90.50 101 ARG A C 1
ATOM 832 O O . ARG A 1 101 ? -19.510 -11.891 40.858 1.00 90.50 101 ARG A O 1
ATOM 839 N N . CYS A 1 102 ? -20.020 -14.026 40.417 1.00 92.50 102 CYS A N 1
ATOM 840 C CA . CYS A 1 102 ? -20.847 -14.169 41.609 1.00 92.50 102 CYS A CA 1
ATOM 841 C C . CYS A 1 102 ? -19.995 -14.130 42.891 1.00 92.50 102 CYS A C 1
ATOM 843 O O . CYS A 1 102 ? -19.088 -14.947 43.057 1.00 92.50 102 CYS A O 1
ATOM 845 N N . ALA A 1 103 ? -20.343 -13.257 43.839 1.00 92.25 103 ALA A N 1
ATOM 846 C CA . ALA A 1 103 ? -19.645 -13.126 45.123 1.00 92.25 103 ALA A CA 1
ATOM 847 C C . ALA A 1 103 ? -19.736 -14.376 46.030 1.00 92.25 103 ALA A C 1
ATOM 849 O O . ALA A 1 103 ? -18.885 -14.567 46.895 1.00 92.25 103 ALA A O 1
ATOM 850 N N . ILE A 1 104 ? -20.742 -15.242 45.831 1.00 91.19 104 ILE A N 1
ATOM 851 C CA . ILE A 1 104 ? -20.977 -16.432 46.672 1.00 91.19 104 ILE A CA 1
ATOM 852 C C . ILE A 1 104 ? -20.313 -17.682 46.089 1.00 91.19 104 ILE A C 1
ATOM 854 O O . ILE A 1 104 ? -19.519 -18.329 46.766 1.00 91.19 104 ILE A O 1
ATOM 858 N N . CYS A 1 105 ? -20.640 -18.049 44.845 1.00 90.88 105 CYS A N 1
ATOM 859 C CA . CYS A 1 105 ? -20.134 -19.283 44.230 1.00 90.88 105 CYS A CA 1
ATOM 860 C C . CYS A 1 105 ? -18.931 -19.077 43.304 1.00 90.88 105 CYS A C 1
ATOM 862 O O . CYS A 1 105 ? -18.335 -20.055 42.865 1.00 90.88 105 CYS A O 1
ATOM 864 N N . GLY A 1 106 ? -18.586 -17.832 42.971 1.00 88.81 106 GLY A N 1
ATOM 865 C CA . GLY A 1 106 ? -17.484 -17.524 42.063 1.00 88.81 106 GLY A CA 1
ATOM 866 C C . GLY A 1 106 ? -17.738 -17.861 40.592 1.00 88.81 106 GLY A C 1
ATOM 867 O O . GLY A 1 106 ? -16.818 -17.682 39.801 1.00 88.81 106 GLY A O 1
ATOM 868 N N . ALA A 1 107 ? -18.940 -18.322 40.219 1.00 89.19 107 ALA A N 1
ATOM 869 C CA . ALA A 1 107 ? -19.298 -18.570 38.824 1.00 89.19 107 ALA A CA 1
ATOM 870 C C . ALA A 1 107 ? -19.186 -17.282 38.000 1.00 89.19 107 ALA A C 1
ATOM 872 O O . ALA A 1 107 ? -19.563 -16.206 38.478 1.00 89.19 107 ALA A O 1
ATOM 873 N N . THR A 1 108 ? -18.688 -17.425 36.778 1.00 89.62 108 THR A N 1
ATOM 874 C CA . THR A 1 108 ? -18.535 -16.357 35.789 1.00 89.62 108 THR A CA 1
ATOM 875 C C . THR A 1 108 ? -19.274 -16.699 34.502 1.00 89.62 108 THR A C 1
ATOM 877 O O . THR A 1 108 ? -19.549 -17.872 34.233 1.00 89.62 108 THR A O 1
ATOM 880 N N . GLU A 1 109 ? -19.561 -15.701 33.676 1.00 85.62 109 GLU A N 1
ATOM 881 C CA . GLU A 1 109 ? -20.214 -15.872 32.375 1.00 85.62 109 GLU A CA 1
ATOM 882 C C . GLU A 1 109 ? -19.373 -16.685 31.376 1.00 85.62 109 GLU A C 1
ATOM 884 O O . GLU A 1 109 ? -19.912 -17.265 30.438 1.00 85.62 109 GLU A O 1
ATOM 889 N N . VAL A 1 110 ? -18.059 -16.790 31.607 1.00 85.69 110 VAL A N 1
ATOM 890 C CA . VAL A 1 110 ? -17.166 -17.680 30.847 1.00 85.69 110 VAL A CA 1
ATOM 891 C C . VAL A 1 110 ? -17.354 -19.142 31.271 1.00 85.69 110 VAL A C 1
ATOM 893 O O . VAL A 1 110 ? -17.327 -20.040 30.431 1.00 85.69 110 VAL A O 1
ATOM 896 N N . THR A 1 111 ? -17.544 -19.401 32.571 1.00 85.81 111 THR A N 1
ATOM 897 C CA . THR A 1 111 ? -17.729 -20.768 33.095 1.00 85.81 111 THR A CA 1
ATOM 898 C C . THR A 1 111 ? -19.131 -21.325 32.858 1.00 85.81 111 THR A C 1
ATOM 900 O O . THR A 1 111 ? -19.264 -22.526 32.629 1.00 85.81 111 THR A O 1
ATOM 903 N N . ASP A 1 112 ? -20.160 -20.474 32.895 1.00 83.50 112 ASP A N 1
ATOM 904 C CA . ASP A 1 112 ? -21.547 -20.851 32.612 1.00 83.50 112 ASP A CA 1
ATOM 905 C C . ASP A 1 112 ? -22.257 -19.729 31.824 1.00 83.50 112 ASP A C 1
ATOM 907 O O . ASP A 1 112 ? -22.782 -18.783 32.421 1.00 83.50 112 ASP A O 1
ATOM 911 N N . PRO A 1 113 ? -22.279 -19.814 30.478 1.00 84.75 113 PRO A N 1
ATOM 912 C CA . PRO A 1 113 ? -22.813 -18.758 29.612 1.00 84.75 113 PRO A CA 1
ATOM 913 C C . PRO A 1 113 ? -24.323 -18.527 29.727 1.00 84.75 113 PRO A C 1
ATOM 915 O O . PRO A 1 113 ? -24.822 -17.513 29.245 1.00 84.75 113 PRO A O 1
ATOM 918 N N . ASN A 1 114 ? -25.068 -19.470 30.315 1.00 87.69 114 ASN A N 1
ATOM 919 C CA . ASN A 1 114 ? -26.526 -19.372 30.444 1.00 87.69 114 ASN A CA 1
ATOM 920 C C . ASN A 1 114 ? -26.962 -18.763 31.784 1.00 87.69 114 ASN A C 1
ATOM 922 O O . ASN A 1 114 ? -28.159 -18.579 32.018 1.00 87.69 114 ASN A O 1
ATOM 926 N N . LEU A 1 115 ? -26.018 -18.480 32.683 1.00 88.19 115 LEU A N 1
ATOM 927 C CA . LEU A 1 115 ? -26.310 -17.887 33.978 1.00 88.19 115 LEU A CA 1
ATOM 928 C C . LEU A 1 115 ? -26.521 -16.373 33.833 1.00 88.1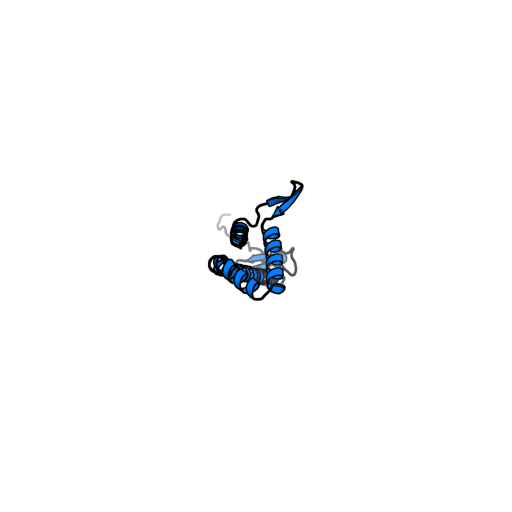9 115 LEU A C 1
ATOM 930 O O . LEU A 1 115 ? -25.646 -15.653 33.363 1.00 88.19 115 LEU A O 1
ATOM 934 N N . GLU A 1 116 ? -27.665 -15.865 34.292 1.00 90.00 116 GLU A N 1
ATOM 935 C CA . GLU A 1 116 ? -27.865 -14.417 34.406 1.00 90.00 116 GLU A CA 1
ATOM 936 C C . GLU A 1 116 ? -27.279 -13.893 35.725 1.00 90.00 116 GLU A C 1
ATOM 938 O O . GLU A 1 116 ? -27.560 -14.423 36.810 1.00 90.00 116 GLU A O 1
ATOM 943 N N . PHE A 1 117 ? -26.514 -12.806 35.632 1.00 92.50 117 PHE A N 1
ATOM 944 C CA . PHE A 1 117 ? -25.929 -12.092 36.764 1.00 92.50 117 PHE A CA 1
ATOM 945 C C . PHE A 1 117 ? -26.694 -10.790 37.038 1.00 92.50 117 PHE A C 1
ATOM 947 O O . PHE A 1 117 ? -27.140 -10.104 36.117 1.00 92.50 117 PHE A O 1
ATOM 954 N N . ARG A 1 118 ? -26.880 -10.441 38.316 1.00 91.12 118 ARG A N 1
ATOM 955 C CA . ARG A 1 118 ? -27.521 -9.194 38.757 1.00 91.12 118 ARG A CA 1
ATOM 956 C C . ARG A 1 118 ? -26.728 -8.534 39.880 1.00 91.12 118 ARG A C 1
ATOM 958 O O . ARG A 1 118 ? -26.266 -9.206 40.798 1.00 91.12 118 ARG A O 1
ATOM 965 N N . VAL A 1 119 ? -26.645 -7.206 39.832 1.00 91.88 119 VAL A N 1
ATOM 966 C CA . VAL A 1 119 ? -26.035 -6.378 40.881 1.00 91.88 119 VAL A CA 1
ATOM 967 C C . VAL A 1 119 ? -27.059 -6.152 41.993 1.00 91.88 119 VAL A C 1
ATOM 969 O O . VAL A 1 119 ? -28.164 -5.664 41.733 1.00 91.88 119 VAL A O 1
ATOM 972 N N . ALA A 1 120 ? -26.723 -6.502 43.234 1.00 88.94 120 ALA A N 1
ATOM 973 C CA . ALA A 1 120 ? -27.577 -6.197 44.380 1.00 88.94 120 ALA A CA 1
ATOM 974 C C . ALA A 1 120 ? -27.262 -4.807 44.961 1.00 88.94 120 ALA A C 1
ATOM 976 O O . ALA A 1 120 ? -26.335 -4.112 44.552 1.00 88.94 120 ALA A O 1
ATOM 977 N N . ARG A 1 121 ? -28.050 -4.364 45.947 1.00 86.12 121 ARG A N 1
ATOM 978 C CA . ARG A 1 121 ? -27.938 -3.008 46.522 1.00 86.12 121 ARG A CA 1
ATOM 979 C C . ARG A 1 121 ? -26.593 -2.742 47.226 1.00 86.12 121 ARG A C 1
ATOM 981 O O . ARG A 1 121 ? -26.228 -1.588 47.409 1.00 86.12 1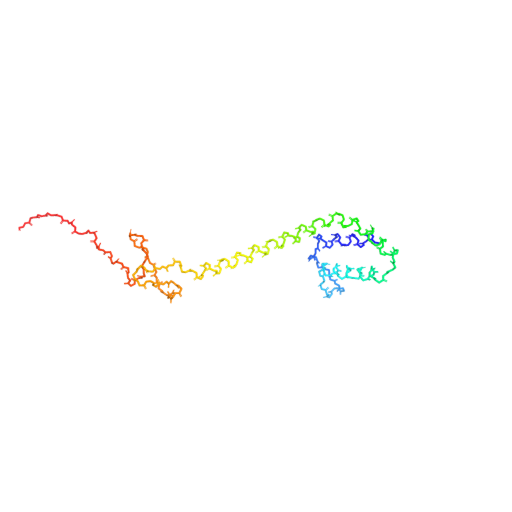21 ARG A O 1
ATOM 988 N N . ASN A 1 122 ? -25.872 -3.787 47.624 1.00 87.00 122 ASN A N 1
ATOM 989 C CA . ASN A 1 122 ? -24.525 -3.692 48.196 1.00 87.00 122 ASN A CA 1
ATOM 990 C C . ASN A 1 122 ? -23.423 -3.472 47.142 1.00 87.00 122 ASN A C 1
ATOM 992 O O . ASN A 1 122 ? -22.273 -3.286 47.521 1.00 87.00 122 ASN A O 1
ATO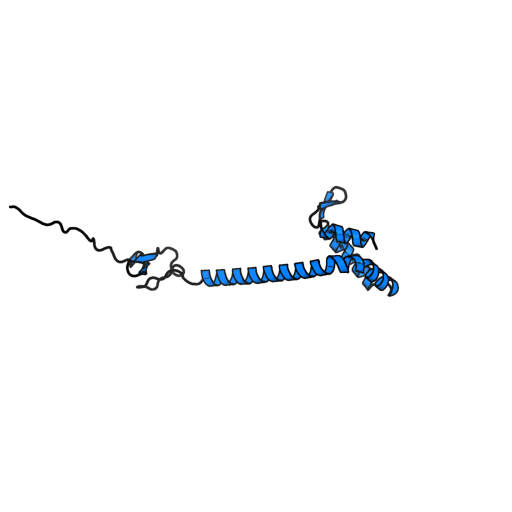M 996 N N . GLY A 1 123 ? -23.763 -3.483 45.849 1.00 88.25 123 GLY A N 1
ATOM 997 C CA . GLY A 1 123 ? -22.811 -3.321 44.752 1.00 88.25 123 GLY A CA 1
ATOM 998 C C . GLY A 1 123 ? -22.093 -4.608 44.344 1.00 88.25 123 GLY A C 1
ATOM 999 O O . GLY A 1 123 ? -21.284 -4.561 43.425 1.00 88.25 123 GLY A O 1
ATOM 1000 N N . GLU A 1 124 ? -22.388 -5.746 44.980 1.00 91.69 124 GLU A N 1
ATOM 1001 C CA . GLU A 1 124 ? -21.854 -7.049 44.574 1.00 91.69 124 GLU A CA 1
ATOM 1002 C C . GLU A 1 124 ? -22.742 -7.708 43.509 1.00 91.69 124 GLU A C 1
ATOM 1004 O O . GLU A 1 124 ? -23.965 -7.517 43.479 1.00 91.69 124 GLU A O 1
ATOM 1009 N N . GLU A 1 125 ? -22.124 -8.517 42.648 1.00 91.56 125 GLU A N 1
ATOM 1010 C CA . GLU A 1 125 ? -22.815 -9.300 41.627 1.00 91.56 125 GLU A CA 1
ATOM 1011 C C . GLU A 1 125 ? -23.152 -10.709 42.123 1.00 91.56 125 GLU A C 1
ATOM 1013 O O . GLU A 1 125 ? -22.349 -11.400 42.759 1.00 91.56 125 GLU A O 1
ATOM 1018 N N . TYR A 1 126 ? -24.355 -11.165 41.787 1.00 92.50 126 TYR A N 1
ATOM 1019 C CA . TYR A 1 126 ? -24.853 -12.493 42.124 1.00 92.50 126 TYR A CA 1
ATOM 1020 C C . TYR A 1 126 ? -25.468 -13.142 40.893 1.00 92.50 126 TYR A C 1
ATOM 1022 O O . TYR A 1 126 ? -26.155 -12.481 40.117 1.00 92.50 126 TYR A O 1
ATOM 1030 N N . CYS A 1 127 ? -25.280 -14.450 40.729 1.00 93.31 127 CYS A N 1
ATOM 1031 C CA . CYS A 1 127 ? -26.094 -15.199 39.779 1.00 93.31 127 CYS A CA 1
ATOM 1032 C C . CYS A 1 127 ? -27.540 -15.307 40.291 1.00 93.31 127 CYS A C 1
ATOM 1034 O O . CYS A 1 127 ? -27.768 -15.283 41.503 1.00 93.31 127 CYS A O 1
ATOM 1036 N N . LEU A 1 128 ? -28.519 -15.456 39.392 1.00 90.06 128 LEU A N 1
ATOM 1037 C CA . LEU A 1 128 ? -29.943 -15.594 39.746 1.00 90.06 128 LEU A CA 1
ATOM 1038 C C . LEU A 1 128 ? -30.224 -16.554 40.926 1.00 90.06 128 LEU A C 1
ATOM 1040 O O . LEU A 1 128 ? -31.002 -16.172 41.803 1.00 90.06 128 LEU A O 1
ATOM 1044 N N . PRO A 1 129 ? -29.601 -17.750 41.017 1.00 90.81 129 PRO A N 1
ATOM 1045 C CA . PRO A 1 129 ? -29.798 -18.655 42.154 1.00 90.81 129 PRO A CA 1
ATOM 1046 C C . PRO A 1 129 ? -29.348 -18.093 43.511 1.00 90.81 129 PRO A C 1
ATOM 1048 O O . PRO A 1 129 ? -29.939 -18.424 44.536 1.00 90.81 129 PRO A O 1
ATOM 1051 N N . HIS A 1 130 ? -28.311 -17.252 43.526 1.00 90.88 130 HIS A N 1
ATOM 1052 C CA . HIS A 1 130 ? -27.716 -16.669 44.733 1.00 90.88 130 HIS A CA 1
ATOM 1053 C C . HIS A 1 130 ? -28.164 -15.228 44.996 1.00 90.88 130 HIS A C 1
ATOM 1055 O O . HIS A 1 130 ? -27.700 -14.606 45.952 1.00 90.88 130 HIS A O 1
ATOM 1061 N N . LEU A 1 131 ? -29.060 -14.686 44.168 1.00 90.19 131 LEU A N 1
ATOM 1062 C CA . LEU A 1 131 ? -29.554 -13.329 44.328 1.00 90.19 131 LEU A CA 1
ATOM 1063 C C . LEU A 1 131 ? -30.362 -13.214 45.635 1.00 90.19 131 LEU A C 1
ATOM 1065 O O . LEU A 1 131 ? -31.356 -13.932 45.803 1.00 90.19 131 LEU A O 1
ATOM 1069 N N . PRO A 1 132 ? -29.993 -12.306 46.560 1.00 85.00 132 PRO A N 1
ATOM 1070 C CA . PRO A 1 132 ? -30.748 -12.109 47.788 1.00 85.00 132 PRO A CA 1
ATOM 1071 C C . PRO A 1 132 ? -32.184 -11.701 47.458 1.00 85.00 132 PRO A C 1
ATOM 1073 O O . PRO A 1 132 ? -32.420 -10.696 46.782 1.00 85.00 132 PRO A O 1
ATOM 1076 N N . LYS A 1 133 ? -33.165 -12.481 47.930 1.00 80.56 133 LYS A N 1
ATOM 1077 C CA . LYS A 1 133 ? -34.578 -12.131 47.753 1.00 80.56 133 LYS A CA 1
ATOM 1078 C C . LYS A 1 133 ? -34.833 -10.763 48.398 1.00 80.56 133 LYS A C 1
ATOM 1080 O O . LYS A 1 133 ? -34.400 -10.555 49.535 1.00 80.56 133 LYS A O 1
ATOM 1085 N N . PRO A 1 134 ? -35.550 -9.843 47.729 1.00 65.69 134 PRO A N 1
ATOM 1086 C CA . PRO A 1 134 ? -35.954 -8.601 48.362 1.00 65.69 134 PRO A CA 1
ATOM 1087 C C . PRO A 1 134 ? -36.788 -8.942 49.597 1.00 65.69 134 PRO A C 1
ATOM 1089 O O . PRO A 1 134 ? -37.843 -9.567 49.485 1.00 65.69 134 PRO A O 1
ATOM 1092 N N . GLN A 1 135 ? -36.326 -8.546 50.782 1.00 57.69 135 GLN A N 1
ATOM 1093 C CA . GLN A 1 135 ? -37.213 -8.487 51.935 1.00 57.69 135 GLN A CA 1
ATOM 1094 C C . GLN A 1 135 ? -38.227 -7.388 51.621 1.00 57.69 135 GLN A C 1
ATOM 1096 O O . GLN A 1 135 ? -37.838 -6.239 51.400 1.00 57.69 135 GLN A O 1
ATOM 1101 N N . ALA A 1 136 ? -39.501 -7.759 51.500 1.00 45.94 136 ALA A N 1
ATOM 1102 C CA . ALA A 1 136 ? -40.589 -6.835 51.219 1.00 45.94 136 ALA A CA 1
ATOM 1103 C C . ALA A 1 136 ? -40.626 -5.746 52.301 1.00 45.94 136 ALA A C 1
ATOM 1105 O O . ALA A 1 136 ? -41.158 -5.934 53.393 1.00 45.94 136 ALA A O 1
ATOM 1106 N N . ALA A 1 137 ? -40.024 -4.600 52.004 1.00 43.62 137 ALA A N 1
ATOM 1107 C CA . ALA A 1 137 ? -40.144 -3.408 52.815 1.00 43.62 137 ALA A CA 1
ATOM 1108 C C . ALA A 1 137 ? -41.522 -2.793 52.539 1.00 43.62 137 ALA A C 1
ATOM 1110 O O . ALA A 1 137 ? -41.695 -2.095 51.542 1.00 43.62 137 ALA A O 1
ATOM 1111 N N . GLY A 1 138 ? -42.491 -3.062 53.422 1.00 40.06 138 GLY A N 1
ATOM 1112 C CA . GLY A 1 138 ? -43.683 -2.222 53.562 1.00 40.06 138 GLY A CA 1
ATOM 1113 C C . GLY A 1 138 ? -45.030 -2.934 53.681 1.00 40.06 138 GLY A C 1
ATOM 1114 O O . GLY A 1 138 ? -45.862 -2.808 52.793 1.00 40.06 138 GLY A O 1
ATOM 1115 N N . THR A 1 139 ? -45.316 -3.534 54.838 1.00 39.41 139 THR A N 1
ATOM 1116 C CA . THR A 1 139 ? -46.656 -3.426 55.448 1.00 39.41 139 THR A CA 1
ATOM 1117 C C . THR A 1 139 ? -46.502 -3.070 56.922 1.00 39.41 139 THR A C 1
ATOM 1119 O O . THR A 1 139 ? -46.676 -3.898 57.811 1.00 39.41 139 THR A O 1
ATOM 1122 N N . ALA A 1 140 ? -46.148 -1.813 57.176 1.00 44.75 140 ALA A N 1
ATOM 1123 C CA . ALA A 1 140 ? -46.539 -1.135 58.401 1.00 44.75 140 ALA A CA 1
ATOM 1124 C C . ALA A 1 140 ? -47.687 -0.190 58.025 1.00 44.75 140 ALA A C 1
ATOM 1126 O O . ALA A 1 140 ? -47.457 0.856 57.426 1.00 44.75 140 ALA A O 1
ATOM 1127 N N . SER A 1 141 ? -48.921 -0.582 58.347 1.00 39.72 141 SER A N 1
ATOM 1128 C CA . SER A 1 141 ? -50.024 0.361 58.524 1.00 39.72 141 SER A CA 1
ATOM 1129 C C . SER A 1 141 ? -50.579 0.174 59.928 1.00 39.72 141 SER A C 1
ATOM 1131 O O . SER A 1 141 ? -50.874 -0.932 60.373 1.00 39.72 141 SER A O 1
ATOM 1133 N N . SER A 1 142 ? -50.608 1.287 60.643 1.00 40.03 142 SER A N 1
ATOM 1134 C CA . SER A 1 142 ? -51.014 1.453 62.027 1.00 40.03 142 SER A CA 1
ATOM 1135 C C . SER A 1 142 ? -52.535 1.589 62.192 1.00 40.03 142 SER A C 1
ATOM 1137 O O . SER A 1 142 ? -53.177 2.146 61.308 1.00 40.03 142 SER A O 1
ATOM 1139 N N . LYS A 1 143 ? -52.999 1.306 63.422 1.00 41.75 143 LYS A N 1
ATOM 1140 C CA . LYS A 1 143 ? -54.157 1.879 64.158 1.00 41.75 143 LYS A CA 1
ATOM 1141 C C . LYS A 1 143 ? -55.553 1.219 64.071 1.00 41.75 143 LYS A C 1
ATOM 1143 O O . LYS A 1 143 ? -56.254 1.324 63.080 1.00 41.75 143 LYS A O 1
ATOM 1148 N N . SER A 1 144 ? -55.961 0.760 65.266 1.00 39.06 144 SER A N 1
ATOM 1149 C CA . SER A 1 144 ? -57.184 1.079 66.040 1.00 39.06 144 SER A CA 1
ATOM 1150 C C . SER A 1 144 ? -58.568 0.545 65.650 1.00 39.06 144 SER A C 1
ATOM 1152 O O . SER A 1 144 ? -58.993 0.674 64.510 1.00 39.06 144 SER A O 1
ATOM 1154 N N . SER A 1 145 ? -59.309 0.208 66.718 1.00 38.22 145 SER A N 1
ATOM 1155 C CA . SER A 1 145 ? -60.768 0.053 66.895 1.00 38.22 145 SER A CA 1
ATOM 1156 C C . SER A 1 145 ? -61.327 -1.374 66.814 1.00 38.22 145 SER A C 1
ATOM 1158 O O . SER A 1 145 ? -61.194 -2.046 65.795 1.00 38.22 145 SER A O 1
ATOM 1160 N N . GLY A 1 146 ? -61.952 -1.800 67.922 1.00 36.88 146 GLY A N 1
ATOM 1161 C CA . GLY A 1 146 ? -62.634 -3.082 68.116 1.00 36.88 146 GLY A CA 1
ATOM 1162 C C . GLY A 1 146 ? -62.385 -3.656 69.498 1.00 36.88 146 GLY A C 1
ATOM 1163 O O . GLY A 1 146 ? -61.656 -4.665 69.557 1.00 36.88 146 GLY A O 1
#

Radius of gyration: 34.67 Å; chains: 1; bounding box: 89×35×94 Å

pLDDT: mean 84.19, std 13.5, range [36.88, 94.69]

Foldseek 3Di:
DLVLLVLLVVCVVQQQDWDQDVVPDTDGSVVVNVVSVVVLVVCLVPDDPVSVVVSCVSNVVSCVVCVVVVVVVVVVVVVVVVVVVVVVVVVVVVVCDFPAAAPPPRDGCNNPVPWDWDQDPVRGIHTPVGDDDPPPPDDDDDDDDD